Protein AF-A0A1G2C9V3-F1 (afdb_monomer)

Solvent-accessible surface area (backbone atoms only — not comparable to full-atom values): 7522 Å² total; per-residue (Å²): 131,64,41,41,42,37,40,35,39,49,81,71,62,54,73,66,34,52,51,53,30,50,55,40,46,52,53,43,45,73,71,69,50,50,95,54,38,47,70,50,65,42,79,94,68,42,27,42,38,39,31,36,65,85,43,95,82,49,63,43,77,50,61,80,52,70,45,76,53,68,40,76,33,74,89,47,76,53,39,39,52,52,41,16,46,54,48,39,43,40,70,45,40,41,86,22,41,47,79,49,59,82,56,58,73,75,76,41,45,66,5,46,56,54,32,37,77,64,66,65,66,60,74,68,54,66,57,60,73,72,66,78,123

Secondary structure (DSSP, 8-state):
--EEEEEEE-S---HHHHHHHHHHHHHHHHHH--TTEEEEE-GGG-EEEEEESS-TT-EEEEESSSEEEEEEE-SSHHHHHHHHHHHHHHHHHGGGEEEEESS-HHHHHHHHHHHHHHH---HHHHHHHS---

Structure (mmCIF, N/CA/C/O backbone):
data_AF-A0A1G2C9V3-F1
#
_entry.id   AF-A0A1G2C9V3-F1
#
loop_
_atom_site.group_PDB
_atom_site.id
_atom_site.type_symbol
_atom_site.label_atom_id
_atom_site.label_alt_id
_atom_site.label_comp_id
_atom_site.label_asym_id
_atom_site.label_entity_id
_atom_site.label_seq_id
_atom_site.pdbx_PDB_ins_code
_atom_site.Cartn_x
_atom_site.Cartn_y
_atom_site.Cartn_z
_atom_site.occupancy
_atom_site.B_iso_or_equiv
_atom_site.auth_seq_id
_atom_site.auth_comp_id
_atom_site.auth_asym_id
_atom_site.auth_atom_id
_atom_site.pdbx_PDB_model_num
ATOM 1 N N . MET A 1 1 ? 1.313 3.505 -21.555 1.00 62.53 1 MET A N 1
ATOM 2 C CA . MET A 1 1 ? 0.901 4.851 -21.086 1.00 62.53 1 MET A CA 1
ATOM 3 C C . MET A 1 1 ? 0.587 4.663 -19.622 1.00 62.53 1 MET A C 1
ATOM 5 O O . MET A 1 1 ? -0.144 3.731 -19.335 1.00 62.53 1 MET A O 1
ATOM 9 N N . GLY A 1 2 ? 1.188 5.453 -18.736 1.00 74.69 2 GLY A N 1
ATOM 10 C CA . GLY A 1 2 ? 1.058 5.238 -17.296 1.00 74.69 2 GLY A CA 1
ATOM 11 C C . GLY A 1 2 ? -0.363 5.420 -16.756 1.00 74.69 2 GLY A C 1
ATOM 12 O O . GLY A 1 2 ? -1.195 6.057 -17.405 1.00 74.69 2 GLY A O 1
ATOM 13 N N . TYR A 1 3 ? -0.609 4.895 -15.558 1.00 84.81 3 TYR A N 1
ATOM 14 C CA . TYR A 1 3 ? -1.855 5.044 -14.801 1.00 84.81 3 TYR A CA 1
ATOM 15 C C . TYR A 1 3 ? -1.582 5.708 -13.446 1.00 84.81 3 TYR A C 1
ATOM 17 O O . TYR A 1 3 ? -0.447 5.801 -12.975 1.00 84.81 3 TYR A O 1
ATOM 25 N N . THR A 1 4 ? -2.629 6.228 -12.826 1.00 90.38 4 THR A N 1
ATOM 26 C CA . THR A 1 4 ? -2.600 6.965 -11.569 1.00 90.38 4 THR A CA 1
ATOM 27 C C . THR A 1 4 ? -3.402 6.222 -10.509 1.00 90.38 4 THR A C 1
ATOM 29 O O . THR A 1 4 ? -4.563 5.838 -10.698 1.00 90.38 4 THR A O 1
ATOM 32 N N . HIS A 1 5 ? -2.799 6.062 -9.338 1.00 91.38 5 HIS A N 1
ATOM 33 C CA . HIS A 1 5 ? -3.488 5.616 -8.138 1.00 91.38 5 HIS A CA 1
ATOM 34 C C . HIS A 1 5 ? -3.771 6.797 -7.235 1.00 91.38 5 HIS A C 1
ATOM 36 O O . HIS A 1 5 ? -2.896 7.619 -6.986 1.00 91.38 5 HIS A O 1
ATOM 42 N N . TYR A 1 6 ? -4.980 6.839 -6.697 1.00 93.38 6 TYR A N 1
ATOM 43 C CA . TYR A 1 6 ? -5.428 7.837 -5.743 1.00 93.38 6 TYR A CA 1
ATOM 44 C C . TYR A 1 6 ? -5.814 7.135 -4.452 1.00 93.38 6 TYR A C 1
ATOM 46 O O . TYR A 1 6 ? -6.449 6.075 -4.471 1.00 93.38 6 TYR A O 1
ATOM 54 N N . TRP A 1 7 ? -5.496 7.752 -3.323 1.00 95.06 7 TRP A N 1
ATOM 55 C CA . TRP A 1 7 ? -5.974 7.284 -2.036 1.00 95.06 7 TRP A CA 1
ATOM 56 C C . TRP A 1 7 ? -6.397 8.435 -1.142 1.00 95.06 7 TRP A C 1
ATOM 58 O O . TRP A 1 7 ? -5.859 9.540 -1.199 1.00 95.06 7 TRP A O 1
ATOM 68 N N . THR A 1 8 ? -7.358 8.134 -0.279 1.00 94.81 8 THR A N 1
ATOM 69 C CA . THR A 1 8 ? -7.756 8.993 0.829 1.00 94.81 8 THR A CA 1
ATOM 70 C C . THR A 1 8 ? -7.680 8.174 2.104 1.00 94.81 8 THR A C 1
ATOM 72 O O . THR A 1 8 ? -8.371 7.157 2.215 1.00 94.81 8 THR A O 1
ATOM 75 N N . LEU A 1 9 ? -6.855 8.611 3.053 1.00 95.69 9 LEU A N 1
ATOM 76 C CA . LEU A 1 9 ? -6.777 8.039 4.392 1.00 95.69 9 LEU A CA 1
ATOM 77 C C . LEU A 1 9 ? -7.602 8.897 5.348 1.00 95.69 9 LEU A C 1
ATOM 79 O O . LEU A 1 9 ? -7.436 10.112 5.399 1.00 95.69 9 LEU A O 1
ATOM 83 N N . LYS A 1 10 ? -8.490 8.257 6.098 1.00 93.12 10 LYS A N 1
ATOM 84 C CA . LYS A 1 10 ? -9.347 8.868 7.112 1.00 93.12 10 LYS A CA 1
ATOM 85 C C . LYS A 1 10 ? -8.866 8.469 8.509 1.00 93.12 10 LYS A C 1
ATOM 87 O O . LYS A 1 10 ? -8.293 7.392 8.648 1.00 93.12 10 LYS A O 1
ATOM 92 N N . PRO A 1 11 ? -9.145 9.255 9.561 1.00 88.81 11 PRO A N 1
ATOM 93 C CA . PRO A 1 11 ? -8.533 9.061 10.881 1.00 88.81 11 PRO A CA 1
ATOM 94 C C . PRO A 1 11 ? -9.099 7.887 11.707 1.00 88.81 11 PRO A C 1
ATOM 96 O O . PRO A 1 11 ? -8.743 7.742 12.872 1.00 88.81 11 PRO A O 1
ATOM 99 N N . TYR A 1 12 ? -9.995 7.053 11.164 1.00 88.38 12 TYR A N 1
ATOM 100 C CA . TYR A 1 12 ? -10.645 5.970 11.920 1.00 88.38 12 TYR A CA 1
ATOM 101 C C . TYR A 1 12 ? -9.944 4.608 11.774 1.00 88.38 12 TYR A C 1
ATOM 103 O O . TYR A 1 12 ? -10.498 3.655 11.238 1.00 88.38 12 TYR A O 1
ATOM 111 N N . TYR A 1 13 ? -8.724 4.489 12.292 1.00 92.75 13 TYR A N 1
ATOM 112 C CA . TYR A 1 13 ? -8.002 3.216 12.432 1.00 92.75 13 TYR A CA 1
ATOM 113 C C . TYR A 1 13 ? -7.246 3.181 13.763 1.00 92.75 13 TYR A C 1
ATOM 115 O O . TYR A 1 13 ? -6.982 4.220 14.367 1.00 92.75 13 TYR A O 1
ATOM 123 N N . THR A 1 14 ? -6.911 1.987 14.250 1.00 94.50 14 THR A N 1
ATOM 124 C CA . THR A 1 14 ? -6.155 1.834 15.498 1.00 94.50 14 THR A CA 1
ATOM 125 C C . THR A 1 14 ? -4.649 1.899 15.262 1.00 94.50 14 THR A C 1
ATOM 127 O O . THR A 1 14 ? -4.138 1.608 14.176 1.00 94.50 14 THR A O 1
ATOM 130 N N . ASN A 1 15 ? -3.907 2.209 16.326 1.00 93.50 15 ASN A N 1
ATOM 131 C CA . ASN A 1 15 ? -2.449 2.131 16.308 1.00 93.50 15 ASN A CA 1
ATOM 132 C C . ASN A 1 15 ? -1.950 0.705 16.018 1.00 93.50 15 ASN A C 1
ATOM 134 O O . ASN A 1 15 ? -0.890 0.552 15.411 1.00 93.50 15 ASN A O 1
ATOM 138 N N . GLU A 1 16 ? -2.681 -0.346 16.419 1.00 94.94 16 GLU A N 1
ATOM 139 C CA . GLU A 1 16 ? -2.308 -1.714 16.041 1.00 94.94 16 GLU A CA 1
ATOM 140 C C . GLU A 1 16 ? -2.439 -1.945 14.535 1.00 94.94 16 GLU A C 1
ATOM 142 O O . GLU A 1 16 ? -1.542 -2.551 13.951 1.00 94.94 16 GLU A O 1
ATOM 147 N N . GLN A 1 17 ? -3.501 -1.435 13.900 1.00 94.81 17 GLN A N 1
ATOM 148 C CA . GLN A 1 17 ? -3.683 -1.544 12.448 1.00 94.81 17 GLN A CA 1
ATOM 149 C C . GLN A 1 17 ? -2.546 -0.851 11.693 1.00 94.81 17 GLN A C 1
ATOM 151 O O . GLN A 1 17 ? -1.973 -1.438 10.775 1.00 94.81 17 G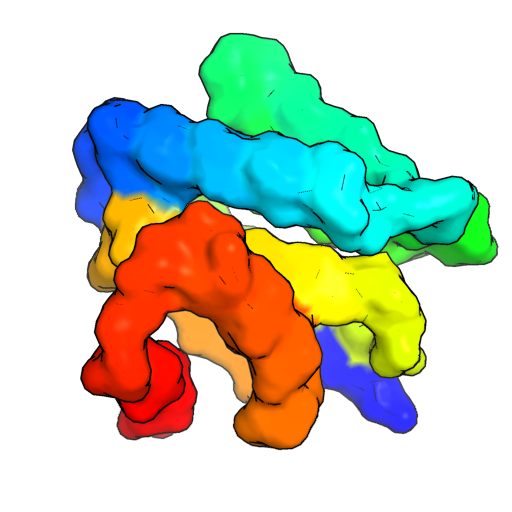LN A O 1
ATOM 156 N N . TRP A 1 18 ? -2.163 0.359 12.116 1.00 95.38 18 TRP A N 1
ATOM 157 C CA . TRP A 1 18 ? -1.031 1.073 11.518 1.00 95.38 18 TRP A CA 1
ATOM 158 C C . TRP A 1 18 ? 0.286 0.308 11.685 1.00 95.38 18 TRP A C 1
ATOM 160 O O . TRP A 1 18 ? 1.020 0.093 10.723 1.00 95.38 18 TRP A O 1
ATOM 170 N N . ARG A 1 19 ? 0.574 -0.181 12.897 1.00 95.31 19 ARG A N 1
ATOM 171 C CA . ARG A 1 19 ? 1.791 -0.965 13.166 1.00 95.31 19 ARG A CA 1
ATOM 172 C C . ARG A 1 19 ? 1.835 -2.265 12.366 1.00 95.31 19 ARG A C 1
ATOM 174 O O . ARG A 1 19 ? 2.908 -2.656 11.911 1.00 95.31 19 ARG A O 1
ATOM 181 N N . ALA A 1 20 ? 0.698 -2.939 12.195 1.00 95.00 20 ALA A N 1
ATOM 182 C CA . ALA A 1 20 ? 0.602 -4.138 11.368 1.00 95.00 20 ALA A CA 1
ATOM 183 C C . ALA A 1 20 ? 0.881 -3.820 9.890 1.00 95.00 20 ALA A C 1
ATOM 185 O O . ALA A 1 20 ? 1.698 -4.503 9.269 1.00 95.00 20 ALA A O 1
ATOM 186 N N . PHE A 1 21 ? 0.300 -2.730 9.376 1.00 95.69 21 PHE A N 1
ATOM 187 C CA . PHE A 1 21 ? 0.589 -2.206 8.042 1.00 95.69 21 PHE A CA 1
ATOM 188 C C . PHE A 1 21 ? 2.083 -1.929 7.843 1.00 95.69 21 PHE A C 1
ATOM 190 O O . PHE A 1 21 ? 2.686 -2.497 6.936 1.00 95.69 21 PHE A O 1
ATOM 197 N N . ILE A 1 22 ? 2.707 -1.131 8.712 1.00 96.75 22 ILE A N 1
ATOM 198 C CA . ILE A 1 22 ? 4.140 -0.810 8.631 1.00 96.75 22 ILE A CA 1
ATOM 199 C C . ILE A 1 22 ? 4.998 -2.073 8.680 1.00 96.75 22 ILE A C 1
ATOM 201 O O . ILE A 1 22 ? 5.930 -2.224 7.888 1.00 96.75 22 ILE A O 1
ATOM 205 N N . LYS A 1 23 ? 4.694 -3.000 9.595 1.00 95.56 23 LYS A N 1
ATOM 206 C CA . LYS A 1 23 ? 5.444 -4.250 9.750 1.00 95.56 23 LYS A CA 1
ATOM 207 C C . LYS A 1 23 ? 5.461 -5.059 8.454 1.00 95.56 23 LYS A C 1
ATOM 209 O O . LYS A 1 23 ? 6.518 -5.560 8.065 1.00 95.56 23 LYS A O 1
ATOM 214 N N . ASP A 1 24 ? 4.318 -5.189 7.790 1.00 96.44 24 ASP A N 1
ATOM 215 C CA . ASP A 1 24 ? 4.228 -5.931 6.535 1.00 96.44 24 ASP A CA 1
ATOM 216 C C . ASP A 1 24 ? 4.785 -5.139 5.350 1.00 96.44 24 ASP A C 1
ATOM 218 O O . ASP A 1 24 ? 5.465 -5.723 4.509 1.00 96.44 24 ASP A O 1
ATOM 222 N N . THR A 1 25 ? 4.631 -3.816 5.321 1.00 96.31 25 THR A N 1
ATOM 223 C CA . THR A 1 25 ? 5.285 -2.960 4.321 1.00 96.31 25 THR A CA 1
ATOM 224 C C . THR A 1 25 ? 6.806 -3.063 4.411 1.00 96.31 25 THR A C 1
ATOM 226 O O . THR A 1 25 ? 7.477 -3.232 3.397 1.00 96.31 25 THR A O 1
ATOM 229 N N . ARG A 1 26 ? 7.376 -3.091 5.621 1.00 95.69 26 ARG A N 1
ATOM 230 C CA . ARG A 1 26 ? 8.815 -3.309 5.824 1.00 95.69 26 ARG A CA 1
ATOM 231 C C . ARG A 1 26 ? 9.256 -4.675 5.307 1.00 95.69 26 ARG A C 1
ATOM 233 O O . ARG A 1 26 ? 10.274 -4.780 4.635 1.00 95.69 26 ARG A O 1
ATOM 240 N N . ARG A 1 27 ? 8.481 -5.731 5.567 1.00 95.69 27 ARG A N 1
ATOM 241 C CA . ARG A 1 27 ? 8.763 -7.072 5.023 1.00 95.69 27 ARG A CA 1
ATOM 242 C C . ARG A 1 27 ? 8.694 -7.102 3.498 1.00 95.69 27 ARG A C 1
ATOM 244 O O . ARG A 1 27 ? 9.526 -7.759 2.879 1.00 95.69 27 ARG A O 1
ATOM 251 N N . LEU A 1 28 ? 7.715 -6.417 2.911 1.00 95.38 28 LEU A N 1
ATOM 252 C CA . LEU A 1 28 ? 7.546 -6.298 1.468 1.00 95.38 28 LEU A CA 1
ATOM 253 C C . LEU A 1 28 ? 8.761 -5.610 0.836 1.00 95.38 28 LEU A C 1
ATOM 255 O O . LEU A 1 28 ? 9.382 -6.194 -0.049 1.00 95.38 28 LEU A O 1
ATOM 259 N N . LEU A 1 29 ? 9.125 -4.420 1.319 1.00 94.19 29 LEU A N 1
ATOM 260 C CA . LEU A 1 29 ? 10.218 -3.618 0.765 1.00 94.19 29 LEU A CA 1
ATOM 261 C C . LEU A 1 29 ? 11.586 -4.275 0.975 1.00 94.19 29 LEU A C 1
ATOM 263 O O . LEU A 1 29 ? 12.389 -4.304 0.053 1.00 94.19 29 LEU A O 1
ATOM 267 N N . THR A 1 30 ? 11.829 -4.918 2.119 1.00 94.06 30 THR A N 1
ATOM 268 C CA . THR A 1 30 ? 13.060 -5.702 2.322 1.00 94.06 30 THR A CA 1
ATOM 269 C C . THR A 1 30 ? 13.151 -6.903 1.377 1.00 94.06 30 THR A C 1
ATOM 271 O O . THR A 1 30 ? 14.247 -7.314 1.008 1.00 94.06 30 THR A O 1
ATOM 274 N N . LYS A 1 31 ? 12.016 -7.510 1.006 1.00 94.12 31 LYS A N 1
ATOM 275 C CA . LYS A 1 31 ? 11.994 -8.723 0.176 1.00 94.12 31 LYS A CA 1
ATOM 276 C C . LYS A 1 31 ? 12.021 -8.433 -1.324 1.00 94.12 31 LYS A C 1
ATOM 278 O O . LYS A 1 31 ? 12.577 -9.235 -2.069 1.00 94.12 31 LYS A O 1
ATOM 283 N N . TYR A 1 32 ? 11.356 -7.366 -1.760 1.00 92.69 32 TYR A N 1
ATOM 284 C CA . TYR A 1 32 ? 11.130 -7.068 -3.177 1.00 92.69 32 TYR A CA 1
ATOM 285 C C . TYR A 1 32 ? 11.687 -5.717 -3.625 1.00 92.69 32 TYR A C 1
ATOM 287 O O . TYR A 1 32 ? 11.696 -5.464 -4.825 1.00 92.69 32 TYR A O 1
ATOM 295 N N . GLY A 1 33 ? 12.123 -4.863 -2.697 1.00 88.19 33 GLY A N 1
ATOM 296 C CA . GLY A 1 33 ? 12.884 -3.669 -3.039 1.00 88.19 33 GLY A CA 1
ATOM 297 C C . GLY A 1 33 ? 14.209 -4.058 -3.683 1.00 88.19 33 GLY A C 1
ATOM 298 O O . GLY A 1 33 ? 14.824 -5.062 -3.314 1.00 88.19 33 GLY A O 1
ATOM 299 N N . ASP A 1 34 ? 14.634 -3.273 -4.660 1.00 82.62 34 ASP A N 1
ATOM 300 C CA . ASP A 1 34 ? 15.841 -3.519 -5.433 1.00 82.62 34 ASP A CA 1
ATOM 301 C C . ASP A 1 34 ? 16.705 -2.255 -5.536 1.00 82.62 34 ASP A C 1
ATOM 303 O O . ASP A 1 34 ? 16.427 -1.227 -4.922 1.00 82.62 34 ASP A O 1
ATOM 307 N N . GLN A 1 35 ? 17.773 -2.334 -6.326 1.00 76.06 35 GLN A N 1
ATOM 308 C CA . GLN A 1 35 ? 18.689 -1.215 -6.559 1.00 76.06 35 GLN A CA 1
ATOM 309 C C . GLN A 1 35 ? 18.055 -0.028 -7.311 1.00 76.06 35 GLN A C 1
ATOM 311 O O . GLN A 1 35 ? 18.671 1.032 -7.381 1.00 76.06 35 GLN A O 1
ATOM 316 N N . HIS A 1 36 ? 16.862 -0.206 -7.885 1.00 76.75 36 HIS A N 1
ATOM 317 C CA . HIS A 1 36 ? 16.130 0.819 -8.626 1.00 76.75 36 HIS A CA 1
ATOM 318 C C . HIS A 1 36 ? 15.032 1.482 -7.784 1.00 76.75 36 HIS A C 1
ATOM 320 O O . HIS A 1 36 ? 14.423 2.447 -8.230 1.00 76.75 36 HIS A O 1
ATOM 326 N N . SER A 1 37 ? 14.816 1.015 -6.552 1.00 82.44 37 SER A N 1
ATOM 327 C CA . SER A 1 37 ? 13.763 1.503 -5.665 1.00 82.44 37 SER A CA 1
ATOM 328 C C . SER A 1 37 ? 14.370 1.973 -4.345 1.00 82.44 37 SER A C 1
ATOM 330 O O . SER A 1 37 ? 14.715 1.162 -3.482 1.00 82.44 37 SER A O 1
ATOM 332 N N . ALA A 1 38 ? 14.489 3.285 -4.154 1.00 88.75 38 ALA A N 1
ATOM 333 C CA . ALA A 1 38 ? 14.866 3.839 -2.860 1.00 88.75 38 ALA A CA 1
ATOM 334 C C . ALA A 1 38 ? 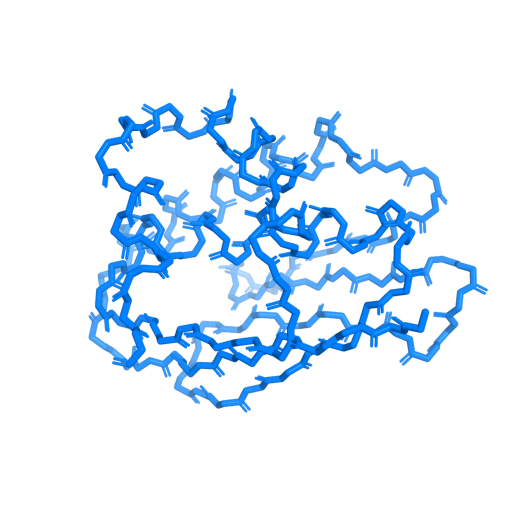13.633 3.878 -1.954 1.00 88.75 38 ALA A C 1
ATOM 336 O O . ALA A 1 38 ? 12.563 4.306 -2.376 1.00 88.75 38 ALA A O 1
ATOM 337 N N . TRP A 1 39 ? 13.758 3.445 -0.703 1.00 92.25 39 TRP A N 1
ATOM 338 C CA . TRP A 1 39 ? 12.653 3.516 0.247 1.00 92.25 39 TRP A CA 1
ATOM 339 C C . TRP A 1 39 ? 13.133 3.848 1.651 1.00 92.25 39 TRP A C 1
ATOM 341 O O . TRP A 1 39 ? 14.253 3.523 2.049 1.00 92.25 39 TRP A O 1
ATOM 351 N N . SER A 1 40 ? 12.264 4.501 2.410 1.00 93.44 40 SER A N 1
ATOM 352 C CA . SER A 1 40 ? 12.512 4.869 3.797 1.00 93.44 40 SER A CA 1
ATOM 353 C C . SER A 1 40 ? 11.216 4.858 4.598 1.00 93.44 40 SER A C 1
ATOM 355 O O . SER A 1 40 ? 10.110 4.887 4.054 1.00 93.44 40 SER A O 1
ATOM 357 N N . PHE A 1 41 ? 11.379 4.798 5.913 1.00 93.50 41 PHE A N 1
ATOM 358 C CA . PHE A 1 41 ? 10.312 5.021 6.874 1.00 93.50 41 PHE A CA 1
ATOM 359 C C . PHE A 1 41 ? 10.615 6.326 7.604 1.00 93.50 41 PHE A C 1
ATOM 361 O O . PHE A 1 41 ? 11.775 6.563 7.955 1.00 93.50 41 PHE A O 1
ATOM 368 N N . GLY A 1 42 ? 9.600 7.162 7.797 1.00 89.31 42 GLY A N 1
ATOM 369 C CA . GLY A 1 42 ? 9.722 8.373 8.601 1.00 89.31 42 GLY A CA 1
ATOM 370 C C . GLY A 1 42 ? 9.940 8.072 10.082 1.00 89.31 42 GLY A C 1
ATOM 371 O O . GLY A 1 42 ? 9.839 6.925 10.530 1.00 89.31 42 GLY A O 1
ATOM 372 N N . ASP A 1 43 ? 10.207 9.123 10.854 1.00 87.75 43 ASP A N 1
ATOM 373 C CA . ASP A 1 43 ? 10.399 9.013 12.299 1.00 87.75 43 ASP A CA 1
ATOM 374 C C . ASP A 1 43 ? 9.191 8.341 12.973 1.00 87.75 43 ASP A C 1
ATOM 376 O O . ASP A 1 43 ? 8.027 8.595 12.635 1.00 87.75 43 ASP A O 1
ATOM 380 N N . ASP A 1 44 ? 9.486 7.448 13.921 1.00 88.25 44 ASP A N 1
ATOM 381 C CA . ASP A 1 44 ? 8.510 6.605 14.624 1.00 88.25 44 ASP A CA 1
ATOM 382 C C . ASP A 1 44 ? 7.596 5.770 13.699 1.00 88.25 44 ASP A C 1
ATOM 384 O O . ASP A 1 44 ? 6.491 5.388 14.090 1.00 88.25 44 ASP A O 1
ATOM 388 N N . ASP A 1 45 ? 8.051 5.463 12.477 1.00 90.81 4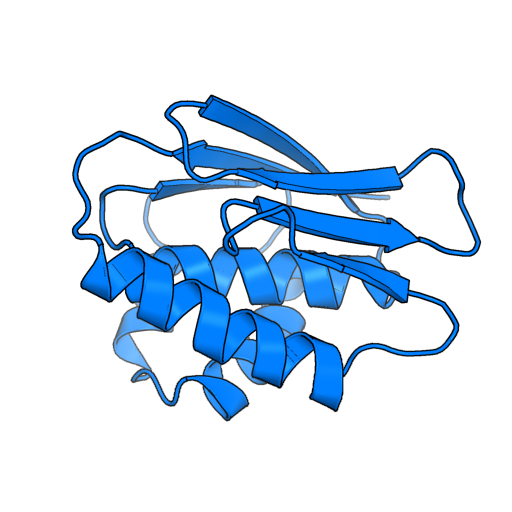5 ASP A N 1
ATOM 389 C CA . ASP A 1 45 ? 7.298 4.728 11.454 1.00 90.81 45 ASP A CA 1
ATOM 390 C C . ASP A 1 45 ? 5.962 5.407 11.066 1.00 90.81 45 ASP A C 1
ATOM 392 O O . ASP A 1 45 ? 4.955 4.749 10.769 1.00 90.81 45 ASP A O 1
ATOM 396 N N . ASN A 1 46 ? 5.930 6.743 11.069 1.00 90.50 46 ASN A N 1
ATOM 397 C CA . ASN A 1 46 ? 4.735 7.516 10.711 1.00 90.50 46 ASN A CA 1
ATOM 398 C C . ASN A 1 46 ? 4.516 7.683 9.208 1.00 90.50 46 ASN A C 1
ATOM 400 O O . ASN A 1 46 ? 3.447 8.129 8.794 1.00 90.50 46 ASN A O 1
ATOM 404 N N . ASP A 1 47 ? 5.481 7.331 8.374 1.00 92.31 47 ASP A N 1
ATOM 405 C CA . ASP A 1 47 ? 5.297 7.343 6.932 1.00 92.31 47 ASP A CA 1
ATOM 406 C C . ASP A 1 47 ? 6.163 6.296 6.241 1.00 92.31 47 ASP A C 1
ATOM 408 O O . ASP A 1 47 ? 7.094 5.734 6.821 1.00 92.31 47 ASP A O 1
ATOM 412 N N . VAL A 1 48 ? 5.791 6.012 4.999 1.00 94.19 48 VAL A N 1
ATOM 413 C CA . VAL A 1 48 ? 6.548 5.189 4.065 1.00 94.19 48 VAL A CA 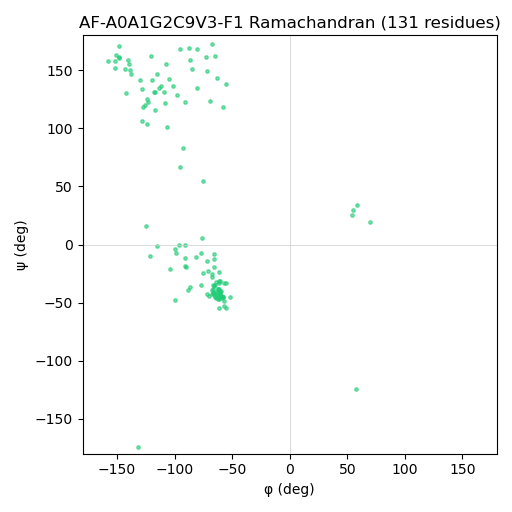1
ATOM 414 C C . VAL A 1 48 ? 6.784 6.029 2.827 1.00 94.19 48 VAL A C 1
ATOM 416 O O . VAL A 1 48 ? 5.828 6.518 2.220 1.00 94.19 48 VAL A O 1
ATOM 419 N N . THR A 1 49 ? 8.047 6.161 2.444 1.00 93.88 49 THR A N 1
ATOM 420 C CA . THR A 1 49 ? 8.446 6.796 1.193 1.00 93.88 49 THR A CA 1
ATOM 421 C C . THR A 1 49 ? 9.061 5.749 0.278 1.00 93.88 49 THR A C 1
ATOM 423 O O . THR A 1 49 ? 9.878 4.943 0.721 1.00 93.88 49 THR A O 1
ATOM 426 N N . ILE A 1 50 ? 8.675 5.758 -0.994 1.00 91.75 50 ILE A N 1
ATOM 427 C CA . ILE A 1 50 ? 9.321 5.003 -2.069 1.00 91.75 50 ILE A CA 1
ATOM 428 C C . ILE A 1 50 ? 9.612 6.008 -3.180 1.00 91.75 50 ILE A C 1
ATOM 430 O O . ILE A 1 50 ? 8.745 6.804 -3.524 1.00 91.75 50 ILE A O 1
ATOM 434 N N . ALA A 1 51 ? 10.812 5.985 -3.733 1.00 88.81 51 ALA A N 1
ATOM 435 C CA . ALA A 1 51 ? 11.213 6.805 -4.863 1.00 88.81 51 ALA A CA 1
ATOM 436 C C . ALA A 1 51 ? 11.861 5.917 -5.923 1.00 88.81 51 ALA A C 1
ATOM 438 O O . ALA A 1 51 ? 12.616 4.994 -5.587 1.00 88.81 51 ALA A O 1
ATOM 439 N N . ASP A 1 52 ? 11.584 6.207 -7.189 1.00 82.50 52 ASP A N 1
ATOM 440 C CA . ASP A 1 52 ? 12.332 5.609 -8.286 1.00 82.50 52 ASP A CA 1
ATOM 441 C C . ASP A 1 52 ? 13.763 6.177 -8.275 1.00 82.50 52 ASP A C 1
ATOM 443 O O . ASP A 1 52 ? 13.985 7.389 -8.286 1.00 82.50 52 ASP A O 1
ATOM 447 N N . ALA A 1 53 ? 14.768 5.303 -8.204 1.00 77.38 53 ALA A N 1
ATOM 448 C CA . ALA A 1 53 ? 16.171 5.716 -8.200 1.00 77.38 53 ALA A CA 1
ATOM 449 C C . ALA A 1 53 ? 16.645 6.222 -9.576 1.00 77.38 53 ALA A C 1
ATOM 451 O O . ALA A 1 53 ? 17.728 6.801 -9.686 1.00 77.38 53 ALA A O 1
ATOM 452 N N . THR A 1 54 ? 15.864 5.968 -10.625 1.00 73.44 54 THR A N 1
ATOM 453 C CA . THR A 1 54 ? 16.156 6.314 -12.017 1.00 73.44 54 THR A CA 1
ATOM 454 C C . THR A 1 54 ? 15.368 7.525 -12.514 1.00 73.44 54 THR A C 1
ATOM 456 O O . THR A 1 54 ? 15.835 8.195 -13.437 1.00 73.44 54 THR A O 1
ATOM 459 N N . ASP A 1 55 ? 14.253 7.863 -11.859 1.00 73.19 55 ASP A N 1
ATOM 460 C CA . ASP A 1 55 ? 13.462 9.064 -12.129 1.00 73.19 55 ASP A CA 1
ATOM 461 C C . ASP A 1 55 ? 13.208 9.868 -10.845 1.00 73.19 55 ASP A C 1
ATOM 463 O O . ASP A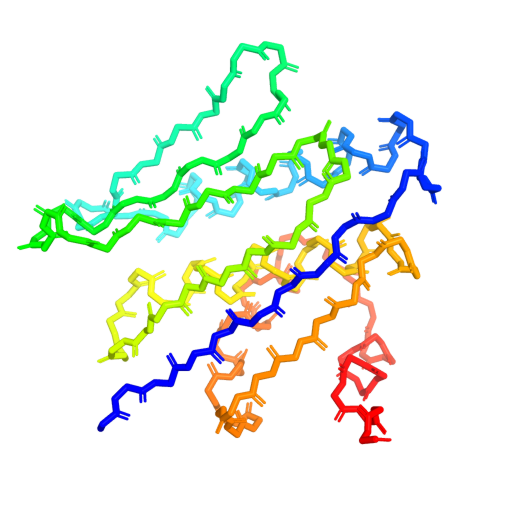 1 55 ? 12.382 9.536 -9.998 1.00 73.19 55 ASP A O 1
ATOM 467 N N . VAL A 1 56 ? 13.916 10.993 -10.726 1.00 63.81 56 VAL A N 1
ATOM 468 C CA . VAL A 1 56 ? 13.883 11.890 -9.559 1.00 63.81 56 VAL A CA 1
ATOM 469 C C . VAL A 1 56 ? 12.512 12.569 -9.363 1.00 63.81 56 VAL A C 1
ATOM 471 O O . VAL A 1 56 ? 12.309 13.260 -8.364 1.00 63.81 56 VAL A O 1
ATOM 474 N N . GLY A 1 57 ? 11.579 12.425 -10.312 1.00 67.25 57 GLY A N 1
ATOM 475 C CA . GLY A 1 57 ? 10.250 13.032 -10.265 1.00 67.25 57 GLY A CA 1
ATOM 476 C C . GLY A 1 57 ? 9.162 12.189 -9.594 1.00 67.25 57 GLY A C 1
ATOM 477 O O . GLY A 1 57 ? 8.144 12.754 -9.184 1.00 67.25 57 GLY A O 1
ATOM 478 N N . GLU A 1 58 ? 9.349 10.873 -9.461 1.00 77.06 58 GLU A N 1
ATOM 479 C CA . GLU A 1 58 ? 8.299 9.960 -8.997 1.00 77.06 58 GLU A CA 1
ATOM 480 C C . GLU A 1 58 ? 8.561 9.480 -7.567 1.00 77.06 58 GLU A C 1
ATOM 482 O O . GLU A 1 58 ? 9.381 8.602 -7.297 1.00 77.06 58 GLU A O 1
ATOM 487 N N . VAL A 1 59 ? 7.841 10.098 -6.625 1.00 87.88 59 VAL A N 1
ATOM 488 C CA . VAL A 1 59 ? 7.910 9.766 -5.200 1.00 87.88 59 VAL A CA 1
ATOM 489 C C . VAL A 1 59 ? 6.526 9.396 -4.687 1.00 87.88 59 VAL A C 1
ATOM 491 O O . VAL A 1 59 ? 5.580 10.186 -4.729 1.00 87.88 59 VAL A O 1
ATOM 494 N N . PHE A 1 60 ? 6.422 8.193 -4.145 1.00 92.44 60 PHE A N 1
ATOM 495 C CA . PHE A 1 60 ? 5.284 7.710 -3.392 1.00 92.44 60 PHE A CA 1
ATOM 496 C C . PHE A 1 60 ? 5.507 8.011 -1.914 1.00 92.44 60 PHE A C 1
ATOM 498 O O . PHE A 1 60 ? 6.485 7.564 -1.321 1.00 92.44 60 PHE A O 1
ATOM 505 N N . LEU A 1 61 ? 4.574 8.743 -1.310 1.00 93.94 61 LEU A N 1
ATOM 506 C CA . LEU A 1 61 ? 4.591 9.074 0.111 1.00 93.94 61 LEU A CA 1
ATOM 507 C C . LEU A 1 61 ? 3.258 8.691 0.752 1.00 93.94 61 LEU A C 1
ATOM 509 O O . LEU A 1 61 ? 2.216 9.264 0.428 1.00 93.94 61 LEU A O 1
ATOM 513 N N . PHE A 1 62 ? 3.297 7.775 1.713 1.00 94.81 62 PHE A N 1
ATOM 514 C CA . PHE A 1 62 ? 2.130 7.333 2.467 1.00 94.81 62 PHE A CA 1
ATOM 515 C C . PHE A 1 62 ? 2.287 7.687 3.946 1.00 94.81 62 PHE A C 1
ATOM 517 O O . PHE A 1 62 ? 3.182 7.173 4.605 1.00 94.81 62 PHE A O 1
ATOM 524 N N . GLN A 1 63 ? 1.427 8.564 4.472 1.00 93.94 63 GLN A N 1
ATOM 525 C CA . GLN A 1 63 ? 1.594 9.166 5.802 1.00 93.94 63 GLN A CA 1
ATOM 526 C C . GLN A 1 63 ? 0.489 8.749 6.776 1.00 93.94 63 GLN A C 1
ATOM 528 O O . GLN A 1 63 ? -0.670 8.630 6.385 1.00 93.94 63 GLN A O 1
ATOM 533 N N . ASN A 1 64 ? 0.839 8.629 8.056 1.00 93.12 64 ASN A N 1
ATOM 534 C CA . ASN A 1 64 ? -0.050 8.376 9.193 1.00 93.12 64 ASN A CA 1
ATOM 535 C C . ASN A 1 64 ? -0.847 9.632 9.584 1.00 93.12 64 ASN A C 1
ATOM 537 O O . ASN A 1 64 ? -0.774 10.122 10.710 1.00 93.12 64 ASN A O 1
ATOM 541 N N . LYS A 1 65 ? -1.554 10.227 8.628 1.00 91.88 65 LYS A N 1
ATOM 542 C CA . LYS A 1 65 ? -2.430 11.376 8.863 1.00 91.88 65 LYS A CA 1
ATOM 543 C C . LYS A 1 65 ? -3.557 11.382 7.851 1.00 91.88 65 LYS A C 1
ATOM 545 O O . LYS A 1 65 ? -3.420 10.839 6.757 1.00 91.88 65 LYS A O 1
ATOM 550 N N . GLU A 1 66 ? -4.646 12.057 8.195 1.00 92.62 66 GLU A N 1
ATOM 551 C CA . GLU A 1 66 ? -5.718 12.301 7.239 1.00 92.62 66 GLU A CA 1
ATOM 552 C C . GLU A 1 66 ? -5.173 13.064 6.025 1.00 92.62 66 GLU A C 1
ATOM 554 O O . GLU A 1 66 ? -4.623 14.162 6.149 1.00 92.62 66 GLU A O 1
ATOM 559 N N . CYS A 1 67 ? -5.267 12.449 4.848 1.00 92.25 67 CYS A N 1
ATOM 560 C CA . CYS A 1 67 ? -4.767 13.031 3.612 1.00 92.25 67 CYS A CA 1
ATOM 561 C C . CYS A 1 67 ? -5.461 12.428 2.391 1.00 92.25 67 CYS A C 1
ATOM 563 O O . CYS A 1 67 ? -6.003 11.322 2.428 1.00 92.25 67 CYS A O 1
ATOM 565 N N . SER A 1 68 ? -5.426 13.174 1.289 1.00 93.19 68 SER A N 1
ATOM 566 C CA . SER A 1 68 ? -5.665 12.641 -0.049 1.00 93.19 68 SER A CA 1
ATOM 567 C C . SER A 1 68 ? -4.404 12.846 -0.868 1.00 93.19 68 SER A C 1
ATOM 569 O O . SER A 1 68 ? -3.836 13.937 -0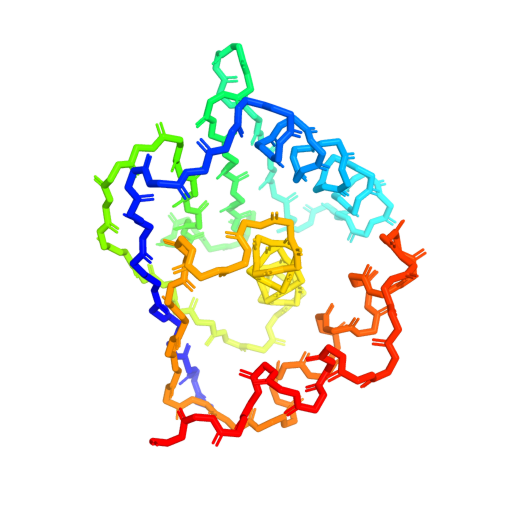.851 1.00 93.19 68 SER A O 1
ATOM 571 N N . SER A 1 69 ? -3.955 11.800 -1.545 1.00 94.88 69 SER A N 1
ATOM 572 C CA . SER A 1 69 ? -2.734 11.829 -2.342 1.00 94.88 69 SER A CA 1
ATOM 573 C C . SER A 1 69 ? -2.872 10.892 -3.540 1.00 94.88 69 SER A C 1
ATOM 575 O O . SER A 1 69 ? -3.864 10.167 -3.676 1.00 94.88 69 SER A O 1
ATOM 577 N N . PHE A 1 70 ? -1.912 10.974 -4.450 1.00 93.44 70 PHE A N 1
ATOM 578 C CA . PHE A 1 70 ? -1.877 10.166 -5.652 1.00 93.44 70 PHE A CA 1
ATOM 579 C C . PHE A 1 70 ? -0.439 9.873 -6.070 1.00 93.44 70 PHE A C 1
ATOM 581 O O . PHE A 1 70 ? 0.490 10.572 -5.675 1.00 93.44 70 PHE A O 1
ATOM 588 N N . CYS A 1 71 ? -0.267 8.839 -6.884 1.00 91.06 71 CYS A N 1
ATOM 589 C CA . CYS A 1 71 ? 1.009 8.474 -7.476 1.00 91.06 71 CYS A CA 1
ATOM 590 C C . CYS A 1 71 ? 0.761 7.987 -8.902 1.00 91.06 71 CYS A C 1
ATOM 592 O O . CYS A 1 71 ? -0.150 7.185 -9.130 1.00 91.06 71 CYS A O 1
ATOM 594 N N . LYS A 1 72 ? 1.524 8.532 -9.851 1.00 86.75 72 LYS A N 1
ATOM 595 C CA . LYS A 1 72 ? 1.551 8.040 -11.227 1.00 86.75 72 LYS A CA 1
ATOM 596 C C . LYS A 1 72 ? 2.538 6.891 -11.317 1.00 86.75 72 LYS A C 1
ATOM 598 O O . LYS A 1 72 ? 3.477 6.831 -10.534 1.00 86.75 72 LYS A O 1
ATOM 603 N N . THR A 1 73 ? 2.252 5.995 -12.243 1.00 82.06 73 THR A N 1
ATOM 604 C CA . THR A 1 73 ? 2.982 4.753 -12.437 1.00 82.06 73 THR A CA 1
ATOM 605 C C . THR A 1 73 ? 3.200 4.504 -13.924 1.00 82.06 73 THR A C 1
ATOM 607 O O . THR A 1 73 ? 2.361 4.898 -14.738 1.00 82.06 73 THR A O 1
ATOM 610 N N . GLY A 1 74 ? 4.325 3.893 -14.289 1.00 77.94 74 GLY A N 1
ATOM 611 C CA . GLY A 1 74 ? 4.818 3.732 -15.661 1.00 77.94 74 GLY A CA 1
ATOM 612 C C . GLY A 1 74 ? 5.112 2.290 -16.104 1.00 77.94 74 GLY A C 1
ATOM 613 O O . GLY A 1 74 ? 5.781 2.120 -17.119 1.00 77.94 74 GLY A O 1
ATOM 614 N N . GLU A 1 75 ? 4.614 1.279 -15.382 1.00 70.31 75 GLU A N 1
ATOM 615 C CA . GLU A 1 75 ? 4.898 -0.166 -15.540 1.00 70.31 75 GLU A CA 1
ATOM 616 C C . GLU A 1 75 ? 6.331 -0.603 -15.138 1.00 70.31 75 GLU A C 1
ATOM 618 O O . GLU A 1 75 ? 6.802 -1.683 -15.502 1.00 70.31 75 GLU A O 1
ATOM 623 N N . ALA A 1 76 ? 7.034 0.209 -14.350 1.00 79.38 76 ALA A N 1
ATOM 624 C CA . ALA A 1 76 ? 8.317 -0.107 -13.735 1.00 79.38 76 ALA A CA 1
ATOM 625 C C . ALA A 1 76 ? 8.164 -0.962 -12.459 1.00 79.38 76 ALA A C 1
ATOM 627 O O . ALA A 1 76 ? 7.087 -1.115 -11.879 1.00 79.38 76 ALA A O 1
ATOM 628 N N . LEU A 1 77 ? 9.278 -1.514 -11.961 1.00 79.44 77 LEU A N 1
ATOM 629 C CA . LEU A 1 77 ? 9.272 -2.280 -10.707 1.00 79.44 77 LEU A CA 1
ATOM 630 C C . LEU A 1 77 ? 8.839 -1.425 -9.501 1.00 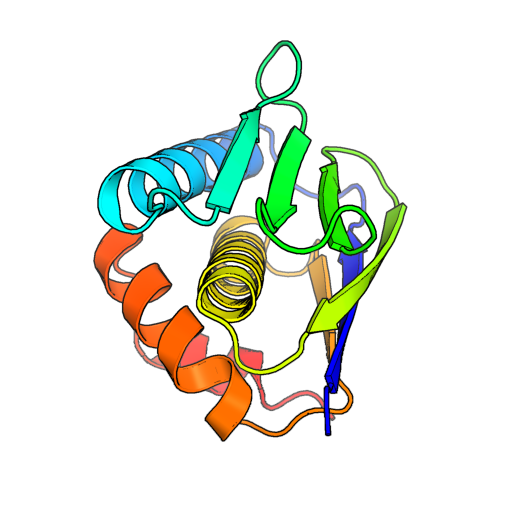79.44 77 LEU A C 1
ATOM 632 O O . LEU A 1 77 ? 8.198 -1.937 -8.582 1.00 79.44 77 LEU A O 1
ATOM 636 N N . TYR A 1 78 ? 9.144 -0.128 -9.529 1.00 85.88 78 TYR A N 1
ATOM 637 C CA . TYR A 1 78 ? 8.663 0.857 -8.563 1.00 8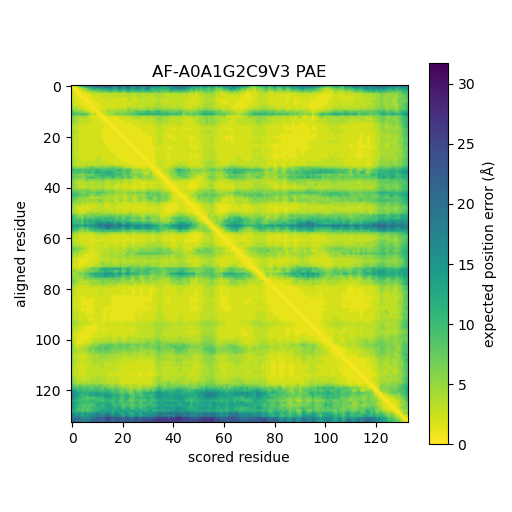5.88 78 TYR A CA 1
ATOM 638 C C . TYR A 1 78 ? 7.129 0.809 -8.409 1.00 85.88 78 TYR A C 1
ATOM 640 O O . TYR A 1 78 ? 6.612 0.704 -7.294 1.00 85.88 78 TYR A O 1
ATOM 648 N N . ASP A 1 79 ? 6.398 0.742 -9.520 1.00 86.94 79 ASP A N 1
ATOM 649 C CA . ASP A 1 79 ? 4.928 0.751 -9.547 1.00 86.94 79 ASP A CA 1
ATOM 650 C C . ASP A 1 79 ? 4.316 -0.474 -8.881 1.00 86.94 79 ASP A C 1
ATOM 652 O O . ASP A 1 79 ? 3.285 -0.431 -8.200 1.00 86.94 79 ASP A O 1
ATOM 656 N N . VAL A 1 80 ? 5.002 -1.597 -9.035 1.00 90.56 80 VAL A N 1
ATOM 657 C CA . VAL A 1 80 ? 4.638 -2.858 -8.408 1.00 90.56 80 VAL A CA 1
ATOM 658 C C . VAL A 1 80 ? 4.782 -2.784 -6.882 1.00 90.56 80 VAL A C 1
ATOM 660 O O . VAL A 1 80 ? 3.985 -3.382 -6.153 1.00 90.56 80 VAL A O 1
ATOM 663 N N . LEU A 1 81 ? 5.777 -2.053 -6.372 1.00 92.88 81 LEU A N 1
ATOM 664 C CA . LEU A 1 81 ? 5.921 -1.818 -4.934 1.00 92.88 81 LEU A CA 1
ATOM 665 C C . LEU A 1 81 ? 4.850 -0.850 -4.427 1.00 92.88 81 LEU A C 1
ATOM 667 O O . LEU A 1 81 ? 4.242 -1.124 -3.392 1.00 92.88 81 LEU A O 1
ATOM 671 N N . VAL A 1 82 ? 4.563 0.221 -5.172 1.00 92.81 82 VAL A N 1
ATOM 672 C CA . VAL A 1 82 ? 3.495 1.181 -4.849 1.00 92.81 82 VAL A CA 1
ATOM 673 C C . VAL A 1 82 ? 2.143 0.476 -4.733 1.00 92.81 82 VAL A C 1
ATOM 675 O O . VAL A 1 82 ? 1.475 0.571 -3.699 1.00 92.81 82 VAL A O 1
ATOM 678 N N . THR A 1 83 ? 1.757 -0.298 -5.749 1.00 93.31 83 THR A N 1
ATOM 679 C CA . THR A 1 83 ? 0.503 -1.069 -5.734 1.00 93.31 83 THR A CA 1
ATOM 680 C C . THR A 1 83 ? 0.466 -2.060 -4.576 1.00 93.31 83 THR A C 1
ATOM 682 O O . THR A 1 83 ? -0.531 -2.121 -3.856 1.00 93.31 83 THR A O 1
ATOM 685 N N . ALA A 1 84 ? 1.552 -2.794 -4.320 1.00 94.56 84 ALA A N 1
ATOM 686 C CA . ALA A 1 84 ? 1.621 -3.723 -3.195 1.00 94.56 84 ALA A CA 1
ATOM 687 C C . ALA A 1 84 ? 1.459 -3.022 -1.833 1.00 94.56 84 ALA A C 1
ATOM 689 O O . ALA A 1 84 ? 0.749 -3.540 -0.966 1.00 94.56 84 ALA A O 1
ATOM 690 N N . VAL A 1 85 ? 2.053 -1.839 -1.638 1.00 95.75 85 VAL A N 1
ATOM 691 C CA . VAL A 1 85 ? 1.877 -1.053 -0.405 1.00 95.75 85 VAL A CA 1
ATOM 692 C C . VAL A 1 85 ? 0.439 -0.561 -0.259 1.00 95.75 85 VAL A C 1
ATOM 694 O O . VAL A 1 85 ? -0.130 -0.691 0.824 1.00 95.75 85 VAL A O 1
ATOM 697 N N . LEU A 1 86 ? -0.197 -0.074 -1.327 1.00 95.31 86 LEU A N 1
ATOM 698 C CA . LEU A 1 86 ? -1.607 0.336 -1.285 1.00 95.31 86 LEU A CA 1
ATOM 699 C C . LEU A 1 86 ? -2.542 -0.842 -0.962 1.00 95.31 86 LEU A C 1
ATOM 701 O O . LEU A 1 86 ? -3.485 -0.693 -0.180 1.00 95.31 86 LEU A O 1
ATOM 705 N N . VAL A 1 87 ? -2.255 -2.032 -1.496 1.00 94.44 87 VAL A N 1
ATOM 706 C CA . VAL A 1 87 ? -2.980 -3.269 -1.165 1.00 94.44 87 VAL A CA 1
ATOM 707 C C . VAL A 1 87 ? -2.827 -3.613 0.318 1.00 94.44 87 VAL A C 1
ATOM 709 O O . VAL A 1 87 ? -3.827 -3.892 0.982 1.00 94.44 87 VAL A O 1
ATOM 712 N N . LEU A 1 88 ? -1.605 -3.557 0.861 1.00 95.44 88 LEU A N 1
ATOM 713 C CA . LEU A 1 88 ? -1.356 -3.775 2.291 1.00 95.44 88 LEU A CA 1
ATOM 714 C C . LEU A 1 88 ? -2.082 -2.741 3.155 1.00 95.44 88 LEU A C 1
ATOM 716 O O . LEU A 1 88 ? -2.700 -3.108 4.155 1.00 95.44 88 LEU A O 1
ATOM 720 N N . ALA A 1 89 ? -2.060 -1.469 2.755 1.00 94.94 89 ALA A N 1
ATOM 721 C CA . ALA A 1 89 ? -2.778 -0.409 3.449 1.00 94.94 89 ALA A CA 1
ATOM 722 C C . ALA A 1 89 ? -4.278 -0.720 3.495 1.00 94.94 89 ALA A C 1
ATOM 724 O O . ALA A 1 89 ? -4.887 -0.664 4.561 1.00 94.94 89 ALA A O 1
ATOM 725 N N . LYS A 1 90 ? -4.881 -1.141 2.377 1.00 93.88 90 LYS A N 1
ATOM 726 C CA . LYS A 1 90 ? -6.297 -1.527 2.365 1.00 93.88 90 LYS A CA 1
ATOM 727 C C . LYS A 1 90 ? -6.590 -2.766 3.208 1.00 93.88 90 LYS A C 1
ATOM 729 O O . LYS A 1 90 ? -7.645 -2.815 3.840 1.00 93.88 90 LYS A O 1
ATOM 734 N N . ALA A 1 91 ? -5.679 -3.736 3.249 1.00 93.31 91 ALA A N 1
ATOM 735 C CA . ALA A 1 91 ? -5.852 -4.961 4.025 1.00 93.31 91 ALA A CA 1
ATOM 736 C C . ALA A 1 91 ? -5.859 -4.694 5.534 1.00 93.31 91 ALA A C 1
ATOM 738 O O . ALA A 1 91 ? -6.693 -5.241 6.251 1.00 93.31 91 ALA A O 1
ATOM 739 N N . HIS A 1 92 ? -4.967 -3.821 6.004 1.00 93.31 92 HIS A N 1
ATOM 740 C CA . HIS A 1 92 ? -4.800 -3.530 7.430 1.00 93.31 92 HIS A CA 1
ATOM 741 C C . HIS A 1 92 ? -5.712 -2.407 7.933 1.00 93.31 92 HIS A C 1
ATOM 743 O O . HIS A 1 92 ? -6.262 -2.500 9.031 1.00 93.31 92 HIS A O 1
ATOM 749 N N . LEU A 1 93 ? -5.903 -1.353 7.135 1.00 93.31 93 LEU A N 1
ATOM 750 C CA . LEU A 1 93 ? -6.663 -0.158 7.524 1.00 93.31 93 LEU A CA 1
ATOM 751 C C . LEU A 1 93 ? -8.155 -0.265 7.166 1.00 93.31 93 LEU A C 1
ATOM 753 O O . LEU A 1 93 ? -8.966 0.539 7.626 1.00 93.31 93 LEU A O 1
ATOM 757 N N . GLY A 1 94 ? -8.544 -1.258 6.360 1.00 92.19 94 GLY A N 1
ATOM 758 C CA . GLY A 1 94 ? -9.941 -1.539 6.038 1.00 92.19 94 GLY A CA 1
ATOM 759 C C . GLY A 1 94 ? -10.642 -0.336 5.407 1.00 92.19 94 GLY A C 1
ATOM 760 O O . GLY A 1 94 ? -10.206 0.197 4.387 1.00 92.19 94 GLY A O 1
ATOM 761 N N . ASP A 1 95 ? -11.753 0.104 5.990 1.00 92.50 95 ASP A N 1
ATOM 762 C CA . ASP A 1 95 ? -12.531 1.229 5.463 1.00 92.50 95 ASP A CA 1
ATOM 763 C C . ASP A 1 95 ? -11.923 2.605 5.748 1.00 92.50 95 ASP A C 1
ATOM 765 O O . ASP A 1 95 ? -12.426 3.594 5.209 1.00 92.50 95 ASP A O 1
ATOM 769 N N . ALA A 1 96 ? -10.855 2.697 6.547 1.00 94.38 96 ALA A N 1
ATOM 770 C CA . ALA A 1 96 ? -10.162 3.963 6.784 1.00 94.38 96 ALA A CA 1
ATOM 771 C C . ALA A 1 96 ? -9.449 4.479 5.530 1.00 94.38 96 ALA A C 1
ATOM 773 O O . ALA A 1 96 ? -9.282 5.686 5.380 1.00 94.38 96 ALA A O 1
ATOM 774 N N . ILE A 1 97 ? -9.085 3.589 4.604 1.00 94.12 97 ILE A N 1
ATOM 775 C CA . ILE A 1 97 ? -8.515 3.956 3.309 1.00 94.12 97 ILE A CA 1
ATOM 776 C C . ILE A 1 97 ? -9.502 3.699 2.166 1.00 94.12 97 ILE A C 1
ATOM 778 O O . ILE A 1 97 ? -10.099 2.623 2.019 1.00 94.12 97 ILE A O 1
ATOM 782 N N . VAL A 1 98 ? -9.650 4.712 1.319 1.00 93.06 98 VAL A N 1
ATOM 783 C CA . VAL A 1 98 ? -10.380 4.646 0.054 1.00 93.06 98 VAL A CA 1
ATOM 784 C C . VAL A 1 98 ? -9.356 4.685 -1.068 1.00 93.06 98 VAL A C 1
ATOM 786 O O . VAL A 1 98 ? -8.598 5.644 -1.151 1.00 93.06 98 VAL A O 1
ATOM 789 N N . LEU A 1 99 ? -9.340 3.658 -1.917 1.00 92.88 99 LEU A N 1
ATOM 790 C CA . LEU A 1 99 ? -8.472 3.575 -3.090 1.00 92.88 99 LEU A CA 1
ATOM 791 C C . LEU A 1 99 ? -9.285 3.825 -4.359 1.00 92.88 99 LEU A C 1
ATOM 793 O O . LEU A 1 99 ? -10.428 3.377 -4.460 1.00 92.88 99 LEU A O 1
ATOM 797 N N . LYS A 1 100 ? -8.687 4.521 -5.324 1.00 91.44 100 LYS A N 1
ATOM 798 C CA . LYS A 1 100 ? -9.194 4.675 -6.691 1.00 91.44 100 LYS A CA 1
ATOM 799 C C . LYS A 1 100 ? -8.033 4.577 -7.674 1.00 91.44 100 LYS A C 1
ATOM 801 O O . LYS A 1 100 ? -6.896 4.881 -7.326 1.00 91.44 100 LYS A O 1
ATOM 806 N N . SER A 1 101 ? -8.318 4.191 -8.907 1.00 89.94 101 SER A N 1
ATOM 807 C CA . SER A 1 101 ? -7.343 4.221 -9.993 1.00 89.94 101 SER A CA 1
ATOM 808 C C . SER A 1 101 ? -8.047 4.416 -11.324 1.00 89.94 101 SER A C 1
ATOM 810 O O . SER A 1 101 ? -9.216 4.054 -11.452 1.00 89.94 101 SER A O 1
ATOM 812 N N . ASP A 1 102 ? -7.342 5.019 -12.274 1.00 89.25 102 ASP A N 1
ATOM 813 C CA . ASP A 1 102 ? -7.719 5.055 -13.689 1.00 89.25 102 ASP A CA 1
ATOM 814 C C . ASP A 1 102 ? -7.124 3.875 -14.492 1.00 89.25 102 ASP A C 1
ATOM 816 O O . ASP A 1 102 ? -7.401 3.771 -15.684 1.00 89.25 102 ASP A O 1
ATOM 820 N N . GLY A 1 103 ? -6.355 2.989 -13.841 1.00 84.88 103 GLY A N 1
ATOM 821 C CA . GLY A 1 103 ? -5.861 1.724 -14.391 1.00 84.88 103 GLY A CA 1
ATOM 822 C C . GLY A 1 103 ? -6.831 0.551 -14.200 1.00 84.88 103 GLY A C 1
ATOM 823 O O . GLY A 1 103 ? -7.810 0.631 -13.447 1.00 84.88 103 GLY A O 1
ATOM 824 N N . ASP A 1 104 ? -6.533 -0.561 -14.865 1.00 84.06 104 ASP A N 1
ATOM 825 C CA . ASP A 1 104 ? -7.319 -1.792 -14.874 1.00 84.06 104 ASP A CA 1
ATOM 826 C C . ASP A 1 104 ? -6.820 -2.817 -13.842 1.00 84.06 104 ASP A C 1
ATOM 828 O O . ASP A 1 104 ? -5.744 -2.720 -13.261 1.00 84.06 104 ASP A O 1
ATOM 832 N N . ILE A 1 105 ? -7.606 -3.871 -13.605 1.00 81.44 105 ILE A N 1
ATOM 833 C CA . ILE A 1 105 ? -7.268 -4.939 -12.644 1.00 81.44 105 ILE A CA 1
ATOM 834 C C . ILE A 1 105 ? -5.910 -5.608 -12.908 1.00 81.44 105 ILE A C 1
ATOM 836 O O . ILE A 1 105 ? -5.242 -6.034 -11.964 1.00 81.44 105 ILE A O 1
ATOM 840 N N . CYS A 1 106 ? -5.509 -5.712 -14.175 1.00 83.38 106 CYS A N 1
ATOM 841 C CA . CYS A 1 106 ? -4.236 -6.311 -14.566 1.00 83.38 106 CYS A CA 1
ATOM 842 C C . CYS A 1 106 ? -3.049 -5.537 -13.981 1.00 83.38 106 CYS A C 1
ATOM 844 O O . CYS A 1 106 ? -2.074 -6.156 -13.560 1.00 83.38 106 CYS A O 1
ATOM 846 N N . ASP A 1 107 ? -3.193 -4.221 -13.841 1.00 84.50 107 ASP A N 1
ATOM 847 C CA . ASP A 1 107 ? -2.163 -3.313 -13.337 1.00 84.50 107 ASP A CA 1
ATOM 848 C C . ASP A 1 107 ? -1.915 -3.493 -11.830 1.00 84.50 107 ASP A C 1
ATOM 850 O O . ASP A 1 107 ? -0.840 -3.210 -11.304 1.00 84.50 107 ASP A O 1
ATOM 854 N N . TRP A 1 108 ? -2.907 -4.029 -11.114 1.00 87.81 108 TRP A N 1
ATOM 855 C CA . TRP A 1 108 ? -2.825 -4.318 -9.681 1.00 87.81 108 TRP A CA 1
ATOM 856 C C . TRP A 1 108 ? -2.323 -5.727 -9.376 1.00 87.81 108 TRP A C 1
ATOM 858 O O . TRP A 1 108 ? -1.937 -6.007 -8.237 1.00 87.81 108 TRP A O 1
ATOM 868 N N . PHE A 1 109 ? -2.375 -6.638 -10.351 1.00 88.75 109 PHE A N 1
ATOM 869 C CA . PHE A 1 109 ? -2.209 -8.073 -10.120 1.00 88.75 109 PHE A CA 1
ATOM 870 C C . PHE A 1 109 ? -0.854 -8.404 -9.487 1.00 88.75 109 PHE A C 1
ATOM 872 O O . PHE A 1 109 ? -0.763 -9.147 -8.507 1.00 88.75 109 PHE A O 1
ATOM 879 N N . ASP A 1 110 ? 0.197 -7.785 -10.002 1.00 89.81 110 ASP A N 1
ATOM 880 C CA . ASP A 1 110 ? 1.563 -8.016 -9.564 1.00 89.81 110 ASP A CA 1
ATOM 881 C C . ASP A 1 110 ? 1.822 -7.516 -8.136 1.00 89.81 110 ASP A C 1
ATOM 883 O O . ASP A 1 110 ? 2.491 -8.192 -7.339 1.00 89.81 110 ASP A O 1
ATOM 887 N N . GLY A 1 111 ? 1.249 -6.362 -7.787 1.00 91.12 111 GLY A N 1
ATOM 888 C CA . GLY A 1 111 ? 1.277 -5.824 -6.431 1.00 91.12 111 GLY A CA 1
ATOM 889 C C . GLY A 1 111 ? 0.468 -6.683 -5.456 1.00 91.12 111 GLY A C 1
ATOM 890 O O . GLY A 1 111 ? 0.939 -7.016 -4.365 1.00 91.12 111 GLY A O 1
ATOM 891 N N . LEU A 1 112 ? -0.716 -7.135 -5.882 1.00 90.69 112 LEU A N 1
ATOM 892 C CA . LEU A 1 112 ? -1.590 -8.030 -5.121 1.00 90.69 112 LEU A CA 1
ATOM 893 C C . LEU A 1 112 ? -0.893 -9.336 -4.743 1.00 90.69 112 LEU A C 1
ATOM 895 O O . LEU A 1 112 ? -0.902 -9.723 -3.573 1.00 90.69 112 LEU A O 1
ATOM 899 N N . VAL A 1 113 ? -0.245 -9.993 -5.707 1.00 90.75 113 VAL A N 1
ATOM 900 C CA . VAL A 1 113 ? 0.475 -11.254 -5.478 1.00 90.75 113 VAL A CA 1
ATOM 901 C C . VAL A 1 113 ? 1.603 -11.069 -4.460 1.00 90.75 113 VAL A C 1
ATOM 903 O O . VAL A 1 113 ? 1.808 -11.923 -3.591 1.00 90.75 113 VAL A O 1
ATOM 906 N N . ARG A 1 114 ? 2.349 -9.961 -4.534 1.00 93.19 114 ARG A N 1
ATOM 907 C CA . ARG A 1 114 ? 3.451 -9.679 -3.601 1.00 93.19 114 ARG A CA 1
ATOM 908 C C . ARG A 1 114 ? 2.939 -9.366 -2.197 1.00 93.19 114 ARG A C 1
ATOM 910 O O . ARG A 1 114 ? 3.460 -9.940 -1.239 1.00 93.19 114 ARG A O 1
ATOM 917 N N . ALA A 1 115 ? 1.896 -8.546 -2.080 1.00 92.75 115 ALA A N 1
ATOM 918 C CA . ALA A 1 115 ? 1.251 -8.227 -0.809 1.00 92.75 115 ALA A CA 1
ATOM 919 C C . ALA A 1 115 ? 0.659 -9.479 -0.137 1.00 92.75 115 ALA A C 1
ATOM 921 O O . ALA A 1 115 ? 0.902 -9.721 1.047 1.00 92.75 115 ALA A O 1
ATOM 922 N N . GLN A 1 116 ? -0.028 -10.339 -0.899 1.00 90.94 116 GLN A N 1
ATOM 923 C CA . GLN A 1 116 ? -0.613 -11.580 -0.381 1.00 90.94 116 GLN A CA 1
ATOM 924 C C . GLN A 1 116 ? 0.457 -12.535 0.168 1.00 90.94 116 GLN A C 1
ATOM 926 O O . GLN A 1 116 ? 0.262 -13.150 1.216 1.00 90.94 116 GLN A O 1
ATOM 931 N N . LYS A 1 117 ? 1.621 -12.627 -0.490 1.00 90.81 117 LYS A N 1
ATOM 932 C CA . LYS A 1 117 ? 2.760 -13.442 -0.025 1.00 90.81 117 LYS A CA 1
ATOM 933 C C . LYS A 1 117 ? 3.381 -12.954 1.288 1.00 90.81 117 LYS A C 1
ATOM 935 O O . LYS A 1 117 ? 4.127 -13.719 1.895 1.00 90.81 117 LYS A O 1
ATOM 940 N N . VAL A 1 118 ? 3.152 -11.699 1.679 1.00 92.38 118 VAL A N 1
ATOM 941 C CA . VAL A 1 118 ? 3.724 -11.099 2.895 1.00 92.38 118 VAL A CA 1
ATOM 942 C C . VAL A 1 118 ? 2.721 -11.102 4.045 1.00 92.38 118 VAL A C 1
ATOM 944 O O . VAL A 1 118 ? 3.072 -11.509 5.149 1.00 92.38 118 VAL A O 1
ATOM 947 N N . ALA A 1 119 ? 1.487 -10.670 3.787 1.00 87.75 119 ALA A N 1
ATOM 948 C CA . ALA A 1 119 ? 0.469 -10.482 4.822 1.00 87.75 119 ALA A CA 1
ATOM 949 C C . ALA A 1 119 ? -0.527 -11.650 4.937 1.00 87.75 119 ALA A C 1
ATOM 951 O O . ALA A 1 119 ? -1.324 -11.683 5.870 1.00 87.75 119 ALA A O 1
ATOM 952 N N . HIS A 1 120 ? -0.485 -12.623 4.018 1.00 83.38 120 HIS A N 1
ATOM 953 C CA . HIS A 1 120 ? -1.297 -13.847 4.056 1.00 83.38 120 HIS A CA 1
ATOM 954 C C . HIS A 1 120 ? -2.821 -13.622 4.162 1.00 83.38 120 HIS A C 1
ATOM 956 O O . HIS A 1 120 ? -3.536 -14.460 4.710 1.00 83.38 120 HIS A O 1
ATOM 962 N N . PHE A 1 121 ? -3.348 -12.516 3.627 1.00 81.12 121 PHE A N 1
ATOM 963 C CA . PHE A 1 121 ? -4.794 -12.282 3.596 1.00 81.12 121 PHE A CA 1
ATOM 964 C C . PHE A 1 121 ? -5.510 -13.196 2.578 1.00 81.12 121 PHE A C 1
ATOM 966 O O . PHE A 1 121 ? -4.948 -13.604 1.556 1.00 81.12 121 PHE A O 1
ATOM 973 N N . GLY A 1 122 ? -6.766 -13.543 2.883 1.00 71.69 122 GLY A N 1
ATOM 974 C CA . GLY A 1 122 ? -7.575 -14.490 2.107 1.00 71.69 122 GLY A CA 1
ATOM 975 C C . GLY A 1 122 ? -8.062 -13.952 0.754 1.00 71.69 122 GLY A C 1
ATOM 976 O O . GLY A 1 122 ? -8.130 -12.744 0.530 1.00 71.69 122 GLY A O 1
ATOM 977 N N . ASN A 1 123 ? -8.457 -14.860 -0.144 1.00 67.69 123 ASN A N 1
ATOM 978 C CA . ASN A 1 123 ? -8.878 -14.536 -1.519 1.00 67.69 123 ASN A CA 1
ATOM 979 C C . ASN A 1 123 ? -10.111 -13.615 -1.602 1.00 67.69 123 ASN A C 1
ATOM 981 O O . ASN A 1 123 ? -10.291 -12.914 -2.599 1.00 67.69 123 ASN A O 1
ATOM 985 N N . ASP A 1 124 ? -10.947 -13.578 -0.563 1.00 71.44 124 ASP A N 1
ATOM 986 C CA . ASP A 1 124 ? -12.131 -12.711 -0.517 1.00 71.44 124 ASP A CA 1
ATOM 987 C C . ASP A 1 124 ? -11.767 -11.223 -0.438 1.00 71.44 124 ASP A C 1
ATOM 989 O O . ASP A 1 124 ? -12.490 -10.374 -0.962 1.00 71.44 124 ASP A O 1
ATOM 993 N N . PHE A 1 125 ? -10.608 -10.895 0.140 1.00 74.56 125 PHE A N 1
ATOM 994 C CA . PHE A 1 125 ? -10.101 -9.525 0.174 1.00 74.56 125 PHE A CA 1
ATOM 995 C C . PHE A 1 125 ? -9.796 -9.003 -1.236 1.00 74.56 125 PHE A C 1
ATOM 997 O O . PHE A 1 125 ? -10.226 -7.911 -1.601 1.00 74.56 125 PHE A O 1
A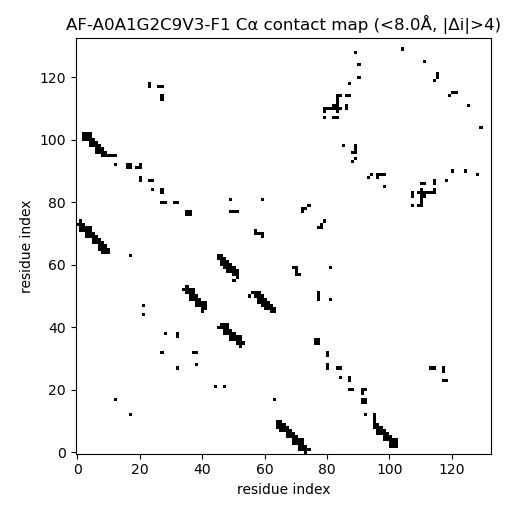TOM 1004 N N . VAL A 1 126 ? -9.123 -9.820 -2.054 1.00 65.62 126 VAL A N 1
ATOM 1005 C CA . VAL A 1 126 ? -8.734 -9.471 -3.431 1.00 65.62 126 VAL A CA 1
ATOM 1006 C C . VAL A 1 126 ? -9.960 -9.161 -4.290 1.00 65.62 126 VAL A C 1
ATOM 1008 O O . VAL A 1 126 ? -9.958 -8.198 -5.053 1.00 65.62 126 VAL A O 1
ATOM 1011 N N . ARG A 1 127 ? -11.042 -9.931 -4.127 1.00 63.72 127 ARG A N 1
ATOM 1012 C CA . ARG A 1 127 ? -12.303 -9.681 -4.840 1.00 63.72 127 ARG A CA 1
ATOM 1013 C C . ARG A 1 127 ? -12.930 -8.352 -4.420 1.00 63.72 127 ARG A C 1
ATOM 1015 O O . ARG A 1 127 ? -13.329 -7.573 -5.279 1.00 63.72 127 ARG A O 1
ATOM 1022 N N . ASN A 1 128 ? -12.979 -8.063 -3.123 1.00 69.25 128 ASN A N 1
ATOM 1023 C CA . ASN A 1 128 ? -13.638 -6.862 -2.601 1.00 69.25 128 ASN A CA 1
ATOM 1024 C C . ASN A 1 128 ? -12.846 -5.567 -2.819 1.00 69.25 128 ASN A C 1
ATOM 1026 O O . ASN A 1 128 ? -13.450 -4.497 -2.885 1.00 69.25 128 ASN A O 1
ATOM 1030 N N . LEU A 1 129 ? -11.521 -5.654 -2.966 1.00 69.75 129 LEU A N 1
ATOM 1031 C CA . LEU A 1 129 ? -10.649 -4.512 -3.246 1.00 69.75 129 LEU A CA 1
ATOM 1032 C C . LEU A 1 129 ? -11.051 -3.765 -4.531 1.00 69.75 129 LEU A C 1
ATOM 1034 O O . LEU A 1 129 ? -10.918 -2.547 -4.593 1.00 69.75 129 LEU A O 1
ATOM 1038 N N . LEU A 1 130 ? -11.564 -4.489 -5.530 1.00 58.75 130 LEU A N 1
ATOM 1039 C CA . LEU A 1 130 ? -11.709 -4.001 -6.907 1.00 58.75 130 LEU A CA 1
ATOM 1040 C C . LEU A 1 130 ? -13.168 -3.871 -7.387 1.00 58.75 130 LEU A C 1
ATOM 1042 O O . LEU A 1 130 ? -13.405 -3.435 -8.508 1.00 58.75 130 LEU A O 1
ATOM 1046 N N . HIS A 1 131 ? -14.156 -4.232 -6.558 1.00 51.91 131 HIS A N 1
ATOM 1047 C CA . HIS A 1 131 ? -15.576 -4.264 -6.955 1.00 51.91 131 HIS A CA 1
ATOM 1048 C C . HIS A 1 131 ? -16.396 -3.017 -6.586 1.00 51.91 131 HIS A C 1
ATOM 1050 O O . HIS A 1 131 ? -17.579 -2.960 -6.916 1.00 51.91 131 HIS A O 1
ATOM 1056 N N . LYS A 1 132 ? -15.819 -1.998 -5.940 1.00 44.69 132 LYS A N 1
ATOM 1057 C CA . LYS A 1 132 ? -16.536 -0.736 -5.693 1.00 44.69 132 LYS A CA 1
ATOM 1058 C C . LYS A 1 132 ? -16.256 0.262 -6.822 1.00 44.69 132 LYS A C 1
ATOM 1060 O O . LYS A 1 132 ? -15.370 1.101 -6.692 1.00 44.69 132 LYS A O 1
ATOM 1065 N N . LYS A 1 133 ? -17.006 0.121 -7.922 1.00 38.22 133 LYS A N 1
ATOM 1066 C CA . LYS A 1 133 ? -17.319 1.248 -8.817 1.00 38.22 133 LYS A CA 1
ATOM 1067 C C . LYS A 1 133 ? -18.318 2.176 -8.133 1.00 38.22 133 LYS A C 1
ATOM 1069 O O . LYS A 1 133 ? -19.221 1.642 -7.450 1.00 38.22 133 LYS A O 1
#

Organism: NCBI:txid1798644

Foldseek 3Di:
DKKKKKKWAALPADPVLLVLLLVLLVVLCVVQPDPQWDWDADPPSQKIWIDGNVDNPFIDIGGNDGDMDMGIDDPDSSLLSVLLSVLSNCVRRPPSMDMDMPDDLVSNPSSNVSNCVRNVDDPVSSVVNPPDD

pLDDT: mean 86.94, std 10.78, range [38.22, 96.75]

Radius of gyration: 13.5 Å; Cα contacts (8 Å, |Δi|>4): 203; chains: 1; bounding box: 36×28×37 Å

Sequence (133 aa):
MGYTHYWTLKPYYTNEQWRAFIKDTRRLLTKYGDQHSAWSFGDDDNDVTIADATDVGEVFLFQNKECSSFCKTGEALYDVLVTAVLVLAKAHLGDAIVLKSDGDICDWFDGLVRAQKVAHFGNDFVRNLLHKK

Nearest PDB structures (foldseek):
  7mn2-assembly1_A  TM=3.863E-01  e=1.612E-01  Thermus thermophilus
  8e6y-assembly1_A  TM=3.475E-01  e=8.928E-01  synthetic construct
  7mn1-assembly1_A  TM=3.215E-01  e=1.370E+00  Thermus thermophilus
  7nvr-assembly1_l  TM=4.901E-01  e=7.587E+00  Homo sapiens
  5xap-assembly1_A  TM=4.998E-01  e=5.504E+00  Deinococcus radiodurans R1 = ATCC 13939 = DSM 20539

Mean predicted aligned error: 4.97 Å